Protein AF-A0A925Z1M7-F1 (afdb_monomer)

Foldseek 3Di:
DVVLLLVLVCVVPHDVCPVVVVVLLVCLVPDDDDDDDDDPGVLPSSVLCSQLVVCVVVVNLVVSLVSLCSDDDSSNVSCVVVSVVSVVVNVVVVVVVVVVVVVVVVVVVVVVVD

Structure (mmCIF, N/CA/C/O backbone):
data_AF-A0A925Z1M7-F1
#
_entry.id   AF-A0A925Z1M7-F1
#
loop_
_atom_site.group_PDB
_atom_site.id
_atom_site.type_symbol
_atom_site.label_atom_id
_atom_site.label_alt_id
_atom_site.label_comp_id
_atom_site.label_asym_id
_atom_site.label_entity_id
_atom_site.label_seq_id
_atom_site.pdbx_PDB_ins_code
_atom_site.Cartn_x
_atom_site.Cartn_y
_atom_site.Cartn_z
_atom_site.occupancy
_atom_site.B_iso_or_equiv
_atom_site.auth_seq_id
_atom_site.auth_comp_id
_atom_site.auth_asym_id
_atom_site.auth_atom_id
_atom_site.pdbx_PDB_model_num
ATOM 1 N N . PHE A 1 1 ? -2.030 7.999 -6.408 1.00 74.50 1 PHE A N 1
ATOM 2 C CA . PHE A 1 1 ? -1.200 6.779 -6.489 1.00 74.50 1 PHE A CA 1
ATOM 3 C C . PHE A 1 1 ? -0.777 6.452 -7.925 1.00 74.50 1 PHE A C 1
ATOM 5 O O . PHE A 1 1 ? 0.408 6.511 -8.216 1.00 74.50 1 PHE A O 1
ATOM 12 N N . THR A 1 2 ? -1.704 6.208 -8.860 1.00 79.00 2 THR A N 1
ATOM 13 C CA . THR A 1 2 ? -1.401 5.775 -10.245 1.00 79.00 2 THR A CA 1
ATOM 14 C C . THR A 1 2 ? -0.387 6.637 -11.024 1.00 79.00 2 THR A C 1
ATOM 16 O O . THR A 1 2 ? 0.454 6.061 -11.712 1.00 79.00 2 THR A O 1
ATOM 19 N N . PRO A 1 3 ? -0.380 7.985 -10.929 1.00 82.44 3 PRO A N 1
ATOM 20 C CA . PRO A 1 3 ? 0.649 8.789 -11.597 1.00 82.44 3 PRO A CA 1
ATOM 21 C C . PRO A 1 3 ? 2.068 8.531 -11.065 1.00 82.44 3 PRO A C 1
ATOM 23 O O . PRO A 1 3 ? 3.005 8.470 -11.851 1.00 82.44 3 PRO A O 1
ATOM 26 N N . LEU A 1 4 ? 2.222 8.312 -9.752 1.00 82.50 4 LEU A N 1
ATOM 27 C CA . LEU A 1 4 ? 3.517 8.017 -9.123 1.00 82.50 4 LEU A CA 1
ATOM 28 C C . LEU A 1 4 ? 4.053 6.651 -9.555 1.00 82.50 4 LEU A C 1
ATOM 30 O O . LEU A 1 4 ? 5.229 6.531 -9.881 1.00 82.50 4 LEU A O 1
ATOM 34 N N . VAL A 1 5 ? 3.175 5.649 -9.635 1.00 81.00 5 VAL A N 1
ATOM 35 C CA . VAL A 1 5 ? 3.506 4.300 -10.124 1.00 81.00 5 VAL A CA 1
ATOM 36 C C . VAL A 1 5 ? 4.063 4.346 -11.546 1.00 81.00 5 VAL A C 1
ATOM 38 O O . VAL A 1 5 ? 5.101 3.755 -11.827 1.00 81.00 5 VAL A O 1
ATOM 41 N N . LYS A 1 6 ? 3.415 5.099 -12.443 1.00 81.50 6 LYS A N 1
ATOM 42 C CA . LYS A 1 6 ? 3.893 5.264 -13.825 1.00 81.50 6 LYS A CA 1
ATOM 43 C C . LYS A 1 6 ? 5.276 5.914 -13.878 1.00 81.50 6 LYS A C 1
ATOM 45 O O . LYS A 1 6 ? 6.118 5.485 -14.663 1.00 81.50 6 LYS A O 1
ATOM 50 N N . THR A 1 7 ? 5.521 6.921 -13.040 1.00 82.56 7 THR A N 1
ATOM 51 C CA . THR A 1 7 ? 6.833 7.576 -12.934 1.00 82.56 7 THR A CA 1
ATOM 52 C C . THR A 1 7 ? 7.903 6.617 -12.414 1.00 82.56 7 THR A C 1
ATOM 54 O O . THR A 1 7 ? 8.995 6.582 -12.975 1.00 82.56 7 THR A O 1
ATOM 57 N N . ALA A 1 8 ? 7.582 5.811 -11.398 1.00 80.56 8 ALA A N 1
ATOM 58 C CA . ALA A 1 8 ? 8.482 4.808 -10.835 1.00 80.56 8 ALA A CA 1
ATOM 59 C C . ALA A 1 8 ? 8.904 3.764 -11.879 1.00 80.56 8 ALA A C 1
ATOM 61 O O . ALA A 1 8 ? 10.095 3.566 -12.098 1.00 80.56 8 ALA A O 1
ATOM 62 N N . LEU A 1 9 ? 7.937 3.180 -12.594 1.00 79.75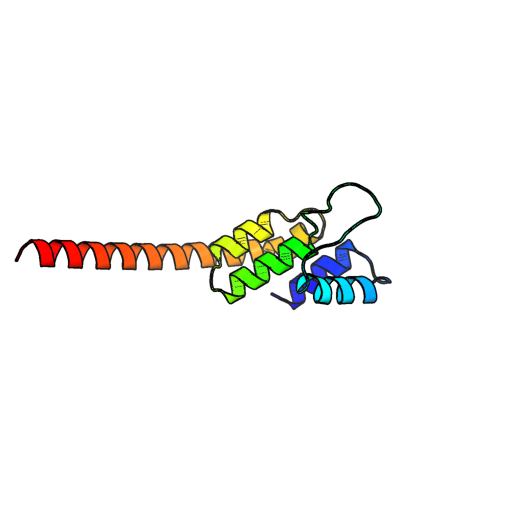 9 LEU A N 1
ATOM 63 C CA . LEU A 1 9 ? 8.210 2.171 -13.621 1.00 79.75 9 LEU A CA 1
ATOM 64 C C . LEU A 1 9 ? 8.998 2.746 -14.803 1.00 79.75 9 LEU A C 1
ATOM 66 O O . LEU A 1 9 ? 9.932 2.119 -15.292 1.00 79.75 9 LEU A O 1
ATOM 70 N N . ARG A 1 10 ? 8.684 3.966 -15.250 1.00 78.75 10 ARG A N 1
ATOM 71 C CA . ARG A 1 10 ? 9.432 4.605 -16.342 1.00 78.75 10 ARG A CA 1
ATOM 72 C C . ARG A 1 10 ? 10.892 4.873 -15.977 1.00 78.75 10 ARG A C 1
ATOM 74 O O . ARG A 1 10 ? 11.765 4.745 -16.830 1.00 78.75 10 ARG A O 1
ATOM 81 N N . ALA A 1 11 ? 11.151 5.277 -14.736 1.00 77.06 11 ALA A N 1
ATOM 82 C CA . ALA A 1 11 ? 12.508 5.529 -14.266 1.00 77.06 11 ALA A CA 1
ATOM 83 C C . ALA A 1 11 ? 13.343 4.240 -14.164 1.00 77.06 11 ALA A C 1
ATOM 85 O O . ALA A 1 11 ? 14.564 4.304 -14.252 1.00 77.06 11 ALA A O 1
ATOM 86 N N . GLU A 1 12 ? 12.689 3.091 -13.998 1.00 71.38 12 GLU A N 1
ATOM 87 C CA . GLU A 1 12 ? 13.325 1.777 -13.893 1.00 71.38 12 GLU A CA 1
ATOM 88 C 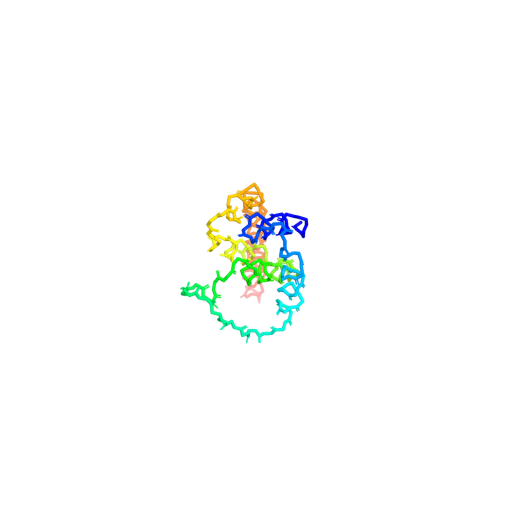C . GLU A 1 12 ? 13.564 1.114 -15.261 1.00 71.38 12 GLU A C 1
ATOM 90 O O . GLU A 1 12 ? 14.620 0.521 -15.462 1.00 71.38 12 GLU A O 1
ATOM 95 N N . TYR A 1 13 ? 12.629 1.253 -16.211 1.00 69.81 13 TYR A N 1
ATOM 96 C CA . TYR A 1 13 ? 12.679 0.555 -17.508 1.00 69.81 13 TYR A CA 1
ATOM 97 C C . TYR A 1 13 ? 13.095 1.425 -18.717 1.00 69.81 13 TYR A C 1
ATOM 99 O O . TYR A 1 13 ? 13.353 0.890 -19.788 1.00 69.81 13 TYR A O 1
ATOM 107 N N . GLY A 1 14 ? 13.233 2.750 -18.575 1.00 58.12 14 GLY A N 1
ATOM 108 C CA . GLY A 1 14 ? 13.727 3.631 -19.647 1.00 58.12 14 GLY A CA 1
ATOM 109 C C . GLY A 1 14 ? 12.668 4.083 -20.673 1.00 58.12 14 GLY A C 1
ATOM 110 O O . GLY A 1 14 ? 11.555 3.569 -20.737 1.00 58.12 14 GLY A O 1
ATOM 111 N N . LYS A 1 15 ? 13.000 5.125 -21.455 1.00 49.38 15 LYS A N 1
ATOM 112 C CA . LYS A 1 15 ? 12.072 5.886 -22.326 1.00 49.38 15 LYS A CA 1
ATOM 113 C C . LYS A 1 15 ? 11.524 5.120 -23.548 1.00 49.38 15 LYS A C 1
ATOM 115 O O . LYS A 1 15 ? 10.444 5.481 -24.004 1.00 49.38 15 LYS A O 1
ATOM 120 N N . ASP A 1 16 ? 12.226 4.104 -24.050 1.00 49.53 16 ASP A N 1
ATOM 121 C CA . ASP A 1 16 ? 11.841 3.370 -25.274 1.00 49.53 16 ASP A CA 1
ATOM 122 C C . ASP A 1 16 ? 10.894 2.183 -25.014 1.00 49.53 16 ASP A C 1
ATOM 124 O O . ASP A 1 16 ? 10.359 1.594 -25.951 1.00 49.53 16 ASP A O 1
ATOM 128 N N . ASP A 1 17 ? 10.622 1.867 -23.743 1.00 54.19 17 ASP A N 1
ATOM 129 C CA . ASP A 1 17 ? 9.866 0.680 -23.326 1.00 54.19 17 ASP A CA 1
ATOM 130 C C . ASP A 1 17 ? 8.441 1.012 -22.832 1.00 54.19 17 ASP A C 1
ATOM 132 O O . ASP A 1 17 ? 7.834 0.290 -22.042 1.00 54.19 17 ASP A O 1
ATOM 136 N N . ASP A 1 18 ? 7.845 2.109 -23.318 1.00 58.06 18 ASP A N 1
ATOM 137 C CA . ASP A 1 18 ? 6.482 2.542 -22.944 1.00 58.06 18 ASP A CA 1
ATOM 138 C C . ASP A 1 18 ? 5.427 1.467 -23.317 1.00 58.06 18 ASP A C 1
ATOM 140 O O . ASP A 1 18 ? 4.427 1.276 -22.613 1.00 58.06 18 ASP A O 1
ATOM 144 N N . SER A 1 19 ? 5.685 0.677 -24.374 1.00 60.81 19 SER A N 1
ATOM 145 C CA . SER A 1 19 ? 4.876 -0.503 -24.717 1.00 60.81 19 SER A CA 1
ATOM 146 C C . SER A 1 19 ? 5.080 -1.664 -23.741 1.00 60.81 19 SER A C 1
ATOM 148 O O . SER A 1 19 ? 4.135 -2.428 -23.538 1.00 60.81 19 SER A O 1
ATOM 150 N N . PHE A 1 20 ? 6.267 -1.828 -23.157 1.00 60.59 20 PHE A N 1
ATOM 151 C CA . PHE A 1 20 ? 6.544 -2.854 -22.154 1.00 60.59 20 PHE A CA 1
ATOM 152 C C . PHE A 1 20 ? 5.931 -2.475 -20.809 1.00 60.59 20 PHE A C 1
ATOM 154 O O . PHE A 1 20 ? 5.233 -3.295 -20.229 1.00 60.59 20 PHE A O 1
ATOM 161 N N . VAL A 1 21 ? 6.051 -1.219 -20.369 1.00 61.44 21 VAL A N 1
ATOM 162 C CA . VAL A 1 21 ? 5.380 -0.705 -19.160 1.00 61.44 21 VAL A CA 1
ATOM 163 C C . VAL A 1 21 ? 3.854 -0.816 -19.283 1.00 61.44 21 VAL A C 1
ATOM 165 O O . VAL A 1 21 ? 3.182 -1.240 -18.342 1.00 61.44 21 VAL A O 1
ATOM 168 N N . SER A 1 22 ? 3.289 -0.500 -20.454 1.00 64.38 22 SER A N 1
ATOM 169 C CA . SER A 1 22 ? 1.844 -0.627 -20.708 1.00 64.38 22 SER A CA 1
ATOM 170 C C . SER A 1 22 ? 1.375 -2.084 -20.778 1.00 64.38 22 SER A C 1
ATOM 172 O O . SER A 1 22 ? 0.300 -2.410 -20.263 1.00 64.38 22 SER A O 1
ATOM 174 N N . ARG A 1 23 ? 2.181 -2.980 -21.369 1.00 65.06 23 ARG A N 1
ATOM 175 C CA . ARG A 1 23 ? 1.911 -4.424 -21.332 1.00 65.06 23 ARG A CA 1
ATOM 176 C C . ARG A 1 23 ? 2.039 -4.957 -19.917 1.00 65.06 23 ARG A C 1
ATOM 178 O O . ARG A 1 23 ? 1.101 -5.584 -19.470 1.00 65.06 23 ARG A O 1
ATOM 185 N N . LEU A 1 24 ? 3.093 -4.631 -19.175 1.00 64.75 24 LEU A N 1
ATOM 186 C CA . LEU A 1 24 ? 3.253 -5.002 -17.769 1.00 64.75 24 LEU A CA 1
ATOM 187 C C . LEU A 1 24 ? 2.098 -4.510 -16.899 1.00 64.75 24 LEU A C 1
ATOM 189 O O . LEU A 1 24 ? 1.692 -5.230 -16.006 1.00 64.75 24 LEU A O 1
ATOM 193 N N . TRP A 1 25 ? 1.540 -3.322 -17.143 1.00 62.09 25 TRP A N 1
ATOM 194 C CA . TRP A 1 25 ? 0.356 -2.849 -16.416 1.00 62.09 25 TRP A CA 1
ATOM 195 C C . TRP A 1 25 ? -0.904 -3.660 -16.743 1.00 62.09 25 TRP A C 1
ATOM 197 O O . TRP A 1 25 ? -1.735 -3.929 -15.876 1.00 62.09 25 TRP A O 1
ATOM 207 N N . THR A 1 26 ? -1.050 -4.047 -18.009 1.00 64.31 26 THR A N 1
ATOM 208 C CA . THR A 1 26 ? -2.146 -4.904 -18.476 1.00 64.31 26 THR A CA 1
ATOM 209 C C . THR A 1 26 ? -1.991 -6.328 -17.940 1.00 64.31 26 THR A C 1
ATOM 211 O O . THR A 1 26 ? -2.945 -6.890 -17.412 1.00 64.31 26 THR A O 1
ATOM 214 N N . GLU A 1 27 ? -0.771 -6.860 -17.976 1.00 58.22 27 GLU A N 1
ATO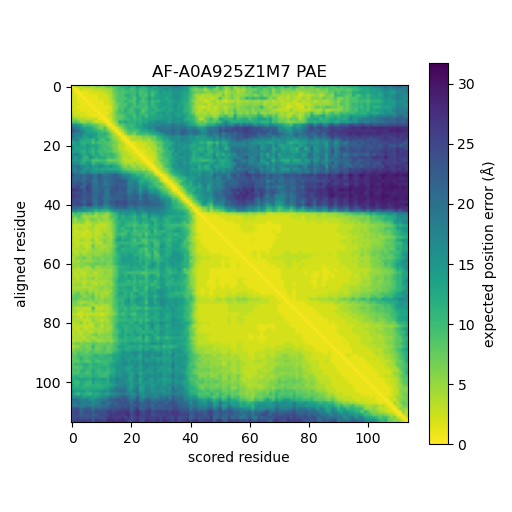M 215 C CA . GLU A 1 27 ? -0.379 -8.161 -17.440 1.00 58.22 27 GLU A CA 1
ATOM 216 C C . GLU A 1 27 ? -0.307 -8.167 -15.912 1.00 58.22 27 GLU A C 1
ATOM 218 O O . GLU A 1 27 ? -0.510 -9.192 -15.297 1.00 58.22 27 GLU A O 1
ATOM 223 N N . ALA A 1 28 ? -0.145 -7.041 -15.223 1.00 59.69 28 ALA A N 1
ATOM 224 C CA . ALA A 1 28 ? -0.288 -7.011 -13.768 1.00 59.69 28 ALA A CA 1
ATOM 225 C C . ALA A 1 28 ? -1.716 -7.389 -13.323 1.00 59.69 28 ALA A C 1
ATOM 227 O O . ALA A 1 28 ? -1.930 -7.789 -12.180 1.00 59.69 28 ALA A O 1
ATOM 228 N N . LYS A 1 29 ? -2.696 -7.301 -14.237 1.00 59.97 29 LYS A N 1
ATOM 229 C CA . LYS A 1 29 ? -4.055 -7.830 -14.054 1.00 59.97 29 LYS A CA 1
ATOM 230 C C . LYS A 1 29 ? -4.189 -9.316 -14.443 1.00 59.97 29 LYS A C 1
ATOM 232 O O . LYS A 1 29 ? -5.233 -9.900 -14.176 1.00 59.97 29 LYS A O 1
ATOM 237 N N . SER A 1 30 ? -3.169 -9.915 -15.061 1.00 50.06 30 SER A N 1
ATOM 238 C CA . SER A 1 30 ? -3.116 -11.275 -15.618 1.00 50.06 30 SER A CA 1
ATOM 239 C C . SER A 1 30 ? -1.903 -12.037 -15.050 1.00 50.06 30 SER A C 1
ATOM 241 O O . SER A 1 30 ? -0.745 -11.794 -15.364 1.00 50.06 30 SER A O 1
ATOM 243 N N . VAL A 1 31 ? -2.166 -12.964 -14.132 1.00 53.41 31 VAL A N 1
ATOM 244 C CA . VAL A 1 31 ? -1.155 -13.665 -13.322 1.00 53.41 31 VAL A CA 1
ATOM 245 C C . VAL A 1 31 ? -0.018 -14.303 -14.159 1.00 53.41 31 VAL A C 1
ATOM 247 O O . VAL A 1 31 ? -0.206 -15.321 -14.812 1.00 53.41 31 VAL A O 1
ATOM 250 N N . VAL A 1 32 ? 1.178 -13.706 -14.028 1.00 52.28 32 VAL A N 1
ATOM 251 C CA . VAL A 1 32 ? 2.559 -14.248 -14.087 1.00 52.28 32 VAL A CA 1
ATOM 252 C C . VAL A 1 32 ? 2.979 -15.101 -15.302 1.00 52.28 32 VAL A C 1
ATOM 254 O O . VAL A 1 32 ? 2.698 -16.295 -15.377 1.00 52.28 32 VAL A O 1
ATOM 257 N N . ARG A 1 33 ? 3.903 -14.557 -16.115 1.00 44.59 33 ARG A N 1
ATOM 258 C CA . ARG A 1 33 ? 5.056 -15.304 -16.670 1.00 44.59 33 ARG A CA 1
ATOM 259 C C . ARG A 1 33 ? 6.197 -14.363 -17.067 1.00 44.59 33 ARG A C 1
ATOM 261 O O . ARG A 1 33 ? 6.001 -13.440 -17.846 1.00 44.59 33 ARG A O 1
ATOM 268 N N . ILE A 1 34 ? 7.397 -14.614 -16.544 1.00 54.50 34 ILE A N 1
ATOM 269 C CA . ILE A 1 34 ? 8.620 -13.833 -16.799 1.00 54.50 34 ILE A CA 1
ATOM 270 C C . ILE A 1 34 ? 9.753 -14.773 -17.234 1.00 54.50 34 ILE A C 1
ATOM 272 O O . ILE A 1 34 ? 9.834 -15.896 -16.728 1.00 54.50 34 ILE A O 1
ATOM 276 N N . ARG A 1 35 ? 10.626 -14.267 -18.126 1.00 41.66 35 ARG A N 1
ATOM 277 C CA . ARG A 1 35 ? 12.119 -14.344 -18.190 1.00 41.66 35 ARG A CA 1
ATOM 278 C C . ARG A 1 35 ? 12.537 -14.126 -19.656 1.00 41.66 35 ARG A C 1
ATOM 280 O O . ARG A 1 35 ? 11.875 -14.705 -20.514 1.00 41.66 35 ARG A O 1
ATOM 287 N N . PRO A 1 36 ? 13.567 -13.315 -19.981 1.00 44.69 36 PRO A N 1
ATOM 288 C CA . PRO A 1 36 ? 14.974 -13.599 -19.638 1.00 44.69 36 PRO A CA 1
ATOM 289 C C . PRO A 1 36 ? 15.785 -12.300 -19.405 1.00 44.69 36 PRO A C 1
ATOM 291 O O . PRO A 1 36 ? 15.933 -11.487 -20.300 1.00 44.69 36 PRO A O 1
ATOM 294 N N . THR A 1 37 ? 16.256 -11.977 -18.208 1.00 43.22 37 THR A N 1
ATOM 295 C CA . THR A 1 37 ? 17.605 -12.339 -17.745 1.00 43.22 37 THR A CA 1
ATOM 296 C C . THR A 1 37 ? 17.740 -11.900 -16.283 1.00 43.22 37 THR A C 1
ATOM 298 O O . THR A 1 37 ? 17.517 -10.732 -15.984 1.00 43.22 37 THR A O 1
ATOM 301 N N . GLY A 1 38 ? 18.147 -12.809 -15.393 1.00 37.94 38 GLY A N 1
ATOM 302 C CA . GLY A 1 38 ? 18.745 -12.443 -14.101 1.00 37.94 38 GLY A CA 1
ATOM 303 C C . GLY A 1 38 ? 17.790 -12.106 -12.946 1.00 37.94 38 GLY A C 1
ATOM 304 O O . GLY A 1 38 ? 17.731 -10.978 -12.487 1.00 37.94 38 GLY A O 1
ATOM 305 N N . ASP A 1 39 ? 17.096 -13.122 -12.438 1.00 40.69 39 ASP A N 1
ATOM 306 C CA . ASP A 1 39 ? 16.983 -13.389 -10.990 1.00 40.69 39 ASP A CA 1
ATOM 307 C C . ASP A 1 39 ? 16.177 -12.494 -10.012 1.00 40.69 39 ASP A C 1
ATOM 309 O O . ASP A 1 39 ? 16.345 -12.636 -8.807 1.00 40.69 39 ASP A O 1
ATOM 313 N N . VAL A 1 40 ? 15.214 -11.661 -10.440 1.00 43.97 40 VAL A N 1
ATOM 314 C CA . VAL A 1 40 ? 14.312 -10.958 -9.471 1.00 43.97 40 VAL A CA 1
ATOM 315 C C . VAL A 1 40 ? 12.824 -11.072 -9.825 1.00 43.97 40 VAL A C 1
ATOM 317 O O . VAL A 1 40 ? 12.018 -10.156 -9.705 1.00 43.97 40 VAL A O 1
ATOM 320 N N . SER A 1 41 ? 12.446 -12.235 -10.340 1.00 46.84 41 SER A N 1
ATOM 321 C CA . SER A 1 41 ? 11.243 -12.410 -11.154 1.00 46.84 41 SER A CA 1
ATOM 322 C C . SER A 1 41 ? 9.945 -12.742 -10.385 1.00 46.84 41 SER A C 1
ATOM 324 O O . SER A 1 41 ? 8.930 -13.019 -11.018 1.00 46.84 41 SER A O 1
ATOM 326 N N . GLY A 1 42 ? 9.940 -12.734 -9.051 1.00 52.19 42 GLY A N 1
ATOM 327 C CA . GLY A 1 42 ? 8.705 -12.770 -8.238 1.00 52.19 42 GLY A CA 1
ATOM 328 C C . GLY A 1 42 ? 8.334 -11.412 -7.623 1.00 52.19 42 GLY A C 1
ATOM 329 O O . GLY A 1 42 ? 7.169 -11.161 -7.313 1.00 52.19 42 GLY A O 1
ATOM 330 N N . ASP A 1 43 ? 9.326 -10.524 -7.541 1.00 61.03 43 ASP A N 1
ATOM 331 C CA . ASP A 1 43 ? 9.329 -9.253 -6.811 1.00 61.03 43 ASP A CA 1
ATOM 332 C C . ASP A 1 43 ? 9.618 -8.079 -7.754 1.00 61.03 43 ASP A C 1
ATOM 334 O O . ASP A 1 43 ? 10.304 -7.123 -7.393 1.00 61.03 43 ASP A O 1
ATOM 338 N N . THR A 1 44 ? 9.147 -8.145 -9.005 1.00 76.31 44 THR A N 1
ATOM 339 C CA . THR A 1 44 ? 9.306 -6.991 -9.895 1.00 76.31 44 THR A CA 1
ATOM 340 C C . THR A 1 44 ? 8.563 -5.800 -9.300 1.00 76.31 44 THR A C 1
ATOM 342 O O . THR A 1 44 ? 7.467 -5.947 -8.748 1.00 76.31 44 THR A O 1
ATOM 345 N N . SER A 1 45 ? 9.126 -4.602 -9.449 1.00 82.75 45 SER A N 1
ATOM 346 C CA . SER A 1 45 ? 8.508 -3.375 -8.943 1.00 82.75 45 SER A CA 1
ATOM 347 C C . SER A 1 45 ? 7.072 -3.209 -9.452 1.00 82.75 45 SER A C 1
ATOM 349 O O . SER A 1 45 ? 6.190 -2.796 -8.706 1.00 82.75 45 SER A O 1
ATOM 351 N N . ALA A 1 46 ? 6.790 -3.631 -10.689 1.00 80.00 46 ALA A N 1
ATOM 352 C CA . ALA A 1 46 ? 5.437 -3.653 -11.244 1.00 80.00 46 ALA A CA 1
ATOM 353 C C . ALA A 1 46 ? 4.479 -4.583 -10.479 1.00 80.00 46 ALA A C 1
ATOM 355 O O . ALA A 1 46 ? 3.359 -4.178 -10.168 1.00 80.00 46 ALA A O 1
ATOM 356 N N . ALA A 1 47 ? 4.906 -5.808 -10.154 1.00 82.62 47 ALA A N 1
ATOM 357 C CA . ALA A 1 47 ? 4.084 -6.760 -9.410 1.00 82.62 47 ALA A CA 1
ATOM 358 C C . ALA A 1 47 ? 3.801 -6.267 -7.984 1.00 82.62 47 ALA A C 1
ATOM 360 O O . ALA A 1 47 ? 2.661 -6.336 -7.523 1.00 82.62 47 ALA A O 1
ATOM 361 N N . ILE A 1 48 ? 4.815 -5.708 -7.318 1.00 86.62 48 ILE A N 1
ATOM 362 C CA . ILE A 1 48 ? 4.684 -5.112 -5.984 1.00 86.62 48 ILE A CA 1
ATOM 363 C C . ILE A 1 48 ? 3.682 -3.948 -6.008 1.00 86.62 48 ILE A C 1
ATOM 365 O O . ILE A 1 48 ? 2.745 -3.909 -5.211 1.00 86.62 48 ILE A O 1
ATOM 369 N N . LEU A 1 49 ? 3.818 -3.026 -6.968 1.00 87.88 49 LEU A N 1
ATOM 370 C CA . LEU A 1 49 ? 2.925 -1.870 -7.102 1.00 87.88 49 LEU A CA 1
ATOM 371 C C . LEU A 1 49 ? 1.484 -2.271 -7.435 1.00 87.88 49 LEU A C 1
ATOM 373 O O . LEU A 1 49 ? 0.547 -1.624 -6.969 1.00 87.88 49 LEU A O 1
ATOM 377 N N . ALA A 1 50 ? 1.292 -3.344 -8.203 1.00 86.81 50 ALA A N 1
ATOM 378 C CA . ALA A 1 50 ? -0.031 -3.873 -8.509 1.00 86.81 50 ALA A CA 1
ATOM 379 C C . ALA A 1 50 ? -0.709 -4.499 -7.282 1.00 86.81 50 ALA A C 1
ATOM 381 O O . ALA A 1 50 ? -1.892 -4.249 -7.036 1.00 86.81 50 ALA A O 1
ATOM 382 N N . ARG A 1 51 ? 0.032 -5.269 -6.469 1.00 88.25 51 ARG A N 1
ATOM 383 C CA . ARG A 1 51 ? -0.487 -5.784 -5.192 1.00 88.25 51 ARG A CA 1
ATOM 384 C C . ARG A 1 51 ? -0.819 -4.641 -4.240 1.00 88.25 51 ARG A C 1
ATOM 386 O O . ARG A 1 51 ? -1.925 -4.624 -3.704 1.00 88.25 51 ARG A O 1
ATOM 393 N N . ALA A 1 52 ? 0.064 -3.649 -4.117 1.00 90.69 52 ALA A N 1
ATOM 394 C CA . ALA A 1 52 ? -0.197 -2.449 -3.328 1.00 90.69 52 ALA A CA 1
ATOM 395 C C . ALA A 1 52 ? -1.473 -1.724 -3.797 1.00 90.69 52 ALA A C 1
ATOM 397 O O . ALA A 1 52 ? -2.319 -1.382 -2.976 1.00 90.69 52 ALA A O 1
ATOM 398 N N . GLU A 1 53 ? -1.683 -1.556 -5.109 1.00 89.31 53 GLU A N 1
ATOM 399 C CA . GLU A 1 53 ? -2.911 -0.946 -5.634 1.00 89.31 53 GLU A CA 1
ATOM 400 C C . GLU A 1 53 ? -4.165 -1.754 -5.271 1.00 89.31 53 GLU A C 1
ATOM 402 O O . GLU A 1 53 ? -5.176 -1.176 -4.867 1.00 89.31 53 GLU A O 1
ATOM 407 N N . ASN A 1 54 ? -4.113 -3.082 -5.381 1.00 91.00 54 ASN A N 1
ATOM 408 C CA . ASN A 1 54 ? -5.236 -3.939 -5.006 1.00 91.00 54 ASN A CA 1
ATOM 409 C C . ASN A 1 54 ? -5.569 -3.823 -3.510 1.00 91.00 54 ASN A C 1
ATOM 411 O O . ASN A 1 54 ? -6.746 -3.742 -3.162 1.00 91.00 54 ASN A O 1
ATOM 415 N N . ARG A 1 55 ? -4.557 -3.740 -2.636 1.00 91.25 55 ARG A N 1
ATOM 416 C CA . ARG A 1 55 ? -4.746 -3.499 -1.195 1.00 91.25 55 ARG A CA 1
ATOM 417 C C . ARG A 1 55 ? -5.363 -2.128 -0.920 1.00 91.25 55 ARG A C 1
ATOM 419 O O . ARG A 1 55 ? -6.348 -2.042 -0.193 1.00 91.25 55 ARG A O 1
ATOM 426 N N . LEU A 1 56 ? -4.894 -1.079 -1.601 1.00 90.94 56 LEU A N 1
ATOM 427 C CA . LEU A 1 56 ? -5.500 0.256 -1.508 1.00 90.94 56 LEU A CA 1
ATOM 428 C C . LEU A 1 56 ? -6.971 0.257 -1.943 1.00 90.94 56 LEU A C 1
ATOM 430 O O . LEU A 1 56 ? -7.800 0.900 -1.302 1.00 90.94 56 LEU A O 1
ATOM 434 N N . ARG A 1 57 ? -7.325 -0.475 -3.008 1.00 89.62 57 ARG A N 1
ATOM 435 C CA . ARG A 1 57 ? -8.728 -0.620 -3.443 1.00 89.62 57 ARG A CA 1
ATOM 436 C C . ARG A 1 57 ? -9.582 -1.353 -2.411 1.00 89.62 57 ARG A C 1
ATOM 438 O O . ARG A 1 57 ? -10.748 -1.008 -2.252 1.00 89.62 57 ARG A O 1
ATOM 445 N N . ALA A 1 58 ? -8.998 -2.311 -1.696 1.00 91.75 58 ALA A N 1
ATOM 446 C CA . ALA A 1 58 ? -9.634 -2.997 -0.575 1.00 91.75 58 ALA A CA 1
ATOM 447 C C . ALA A 1 58 ? -9.689 -2.152 0.715 1.00 91.75 58 ALA A C 1
ATOM 449 O O . ALA A 1 58 ? -10.162 -2.650 1.729 1.00 91.75 58 ALA A O 1
ATOM 450 N N . ARG A 1 59 ? -9.231 -0.887 0.681 1.00 90.50 59 ARG A N 1
ATOM 451 C CA . ARG A 1 59 ? -9.062 0.002 1.848 1.00 90.50 59 ARG A CA 1
ATOM 452 C C . ARG A 1 59 ? -8.102 -0.534 2.915 1.00 90.50 59 ARG A C 1
ATOM 454 O O . ARG A 1 59 ? -8.074 -0.026 4.025 1.00 90.50 59 ARG A O 1
ATOM 461 N N . ASP A 1 60 ? -7.269 -1.500 2.554 1.00 92.31 60 ASP A N 1
ATOM 462 C CA . ASP A 1 60 ? -6.245 -2.068 3.421 1.00 92.31 60 ASP A CA 1
ATOM 463 C C . ASP A 1 60 ? -4.928 -1.309 3.201 1.00 92.31 60 ASP A C 1
ATOM 465 O O . ASP A 1 60 ? -4.049 -1.718 2.434 1.00 92.31 60 ASP A O 1
ATOM 469 N N . ILE A 1 61 ? -4.830 -0.123 3.811 1.00 93.06 61 ILE A N 1
ATOM 470 C CA . ILE A 1 61 ? -3.658 0.754 3.661 1.00 93.06 61 ILE A CA 1
ATOM 471 C C . ILE A 1 61 ? -2.422 0.114 4.302 1.00 93.06 61 ILE A C 1
ATOM 473 O O . ILE A 1 61 ? -1.330 0.222 3.746 1.00 93.06 61 ILE A O 1
ATOM 477 N N . SER A 1 62 ? -2.590 -0.603 5.416 1.00 93.38 62 SER A N 1
ATOM 478 C CA . SER A 1 62 ? -1.495 -1.296 6.102 1.00 93.38 62 SER A CA 1
ATOM 479 C C . SER A 1 62 ? -0.836 -2.343 5.198 1.00 93.38 62 SER A C 1
ATOM 481 O O . SER A 1 62 ? 0.378 -2.300 4.975 1.00 93.38 62 SER A O 1
ATOM 483 N N . ALA A 1 63 ? -1.624 -3.216 4.561 1.00 92.25 63 ALA A N 1
ATOM 484 C CA . ALA A 1 63 ? -1.073 -4.192 3.627 1.00 92.25 63 ALA A CA 1
ATOM 485 C C . ALA A 1 63 ? -0.497 -3.537 2.363 1.00 92.25 63 ALA A C 1
ATOM 487 O O . ALA A 1 63 ? 0.489 -4.028 1.815 1.00 92.25 63 ALA A O 1
ATOM 488 N N . ALA A 1 64 ? -1.070 -2.424 1.891 1.00 93.38 64 ALA A N 1
ATOM 489 C CA . ALA A 1 64 ? -0.513 -1.688 0.757 1.00 93.38 64 ALA A CA 1
ATOM 490 C C . ALA A 1 64 ? 0.877 -1.105 1.056 1.00 93.38 64 ALA A C 1
ATOM 492 O O . ALA A 1 64 ? 1.757 -1.142 0.193 1.00 93.38 64 ALA A O 1
ATOM 493 N N . VAL A 1 65 ? 1.070 -0.575 2.269 1.00 95.12 65 VAL A N 1
ATOM 494 C CA . VAL A 1 65 ? 2.375 -0.107 2.755 1.00 95.12 65 VAL A CA 1
ATOM 495 C C . VAL A 1 65 ? 3.355 -1.274 2.806 1.00 95.12 65 VAL A C 1
ATOM 497 O O . VAL A 1 65 ? 4.433 -1.158 2.230 1.00 95.12 65 VAL A O 1
ATOM 500 N N . GLY A 1 66 ? 2.959 -2.404 3.400 1.00 94.38 66 GLY A N 1
ATOM 501 C CA . GLY A 1 66 ? 3.819 -3.585 3.509 1.00 94.38 66 GLY A CA 1
ATOM 502 C C . GLY A 1 66 ? 4.307 -4.109 2.155 1.00 94.38 66 GLY A C 1
ATOM 503 O O . GLY A 1 66 ? 5.481 -4.432 2.009 1.00 94.38 66 GLY A O 1
ATOM 504 N N . GLU A 1 67 ? 3.447 -4.122 1.131 1.00 91.94 67 GLU A N 1
ATOM 505 C CA . GLU A 1 67 ? 3.864 -4.460 -0.236 1.00 91.94 67 GLU A CA 1
ATOM 506 C C . GLU A 1 67 ? 4.887 -3.448 -0.764 1.00 91.94 67 GLU A C 1
ATOM 508 O O . GLU A 1 67 ? 5.979 -3.823 -1.186 1.00 91.94 67 GLU A O 1
ATOM 513 N N . ALA A 1 68 ? 4.575 -2.153 -0.716 1.00 91.31 68 ALA A N 1
ATOM 514 C CA . ALA A 1 68 ? 5.424 -1.122 -1.303 1.00 91.31 68 ALA A CA 1
ATOM 515 C C . ALA A 1 68 ? 6.779 -0.934 -0.592 1.00 91.31 68 ALA A C 1
ATOM 517 O O . ALA A 1 68 ? 7.725 -0.456 -1.215 1.00 91.31 68 ALA A O 1
ATOM 518 N N . GLU A 1 69 ? 6.910 -1.339 0.671 1.00 93.44 69 GLU A N 1
ATOM 519 C CA . GLU A 1 69 ? 8.195 -1.382 1.383 1.00 93.44 69 GLU A CA 1
ATOM 520 C C . GLU A 1 69 ? 9.172 -2.414 0.810 1.00 93.44 69 GLU A C 1
ATOM 522 O O . GLU A 1 69 ? 10.383 -2.270 0.975 1.00 93.44 69 GLU A O 1
ATOM 527 N N . THR A 1 70 ? 8.674 -3.429 0.099 1.00 90.75 70 THR A N 1
ATOM 528 C CA . THR A 1 70 ? 9.526 -4.438 -0.550 1.00 90.75 70 THR A CA 1
ATOM 529 C C . THR A 1 70 ? 10.177 -3.936 -1.841 1.00 90.75 70 THR A C 1
ATOM 531 O O . THR A 1 70 ? 11.064 -4.604 -2.381 1.00 90.75 70 THR A O 1
ATOM 534 N N . LEU A 1 71 ? 9.774 -2.754 -2.332 1.00 87.69 71 LEU A N 1
ATOM 535 C CA . LEU A 1 71 ? 10.360 -2.141 -3.521 1.00 87.69 71 LEU A CA 1
ATOM 536 C C . LEU A 1 71 ? 11.850 -1.873 -3.337 1.00 87.69 71 LEU A C 1
ATOM 538 O O . LEU A 1 71 ? 12.323 -1.479 -2.271 1.00 87.69 71 LEU A O 1
ATOM 542 N N . LYS A 1 72 ? 12.588 -2.005 -4.438 1.00 82.75 72 LYS A N 1
ATOM 543 C CA . LYS A 1 72 ? 14.024 -1.723 -4.504 1.00 82.75 72 LYS A CA 1
ATOM 544 C C . LYS A 1 72 ? 14.322 -0.746 -5.640 1.00 82.75 72 LYS A C 1
ATOM 546 O O . LYS A 1 72 ? 13.463 -0.434 -6.463 1.00 82.75 72 LYS A O 1
ATOM 551 N N . GLY A 1 73 ? 15.554 -0.244 -5.670 1.00 82.62 73 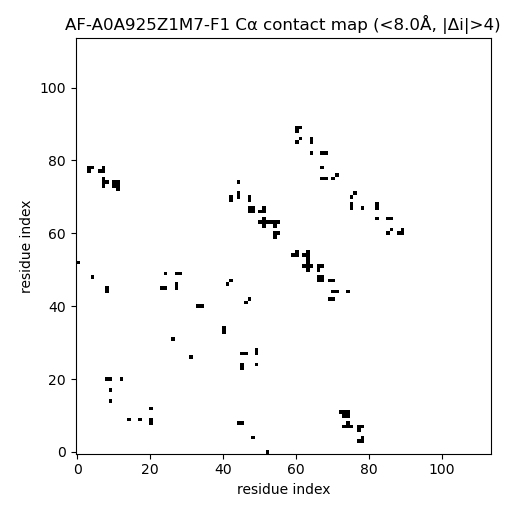GLY A N 1
ATOM 552 C CA . GLY A 1 73 ? 16.037 0.625 -6.743 1.00 82.62 73 GLY A CA 1
ATOM 553 C C . GLY A 1 73 ? 15.285 1.955 -6.846 1.00 82.62 73 GLY A C 1
ATOM 554 O O . GLY A 1 73 ? 14.771 2.490 -5.863 1.00 82.62 73 GLY A O 1
ATOM 555 N N . GLN A 1 74 ? 15.234 2.501 -8.060 1.00 80.25 74 GLN A N 1
ATOM 556 C CA . GLN A 1 74 ? 14.690 3.834 -8.322 1.00 80.25 74 GLN A CA 1
ATOM 557 C C . GLN A 1 74 ? 13.191 3.945 -7.998 1.00 80.25 74 GLN A C 1
ATOM 559 O O . GLN A 1 74 ? 12.732 5.001 -7.556 1.00 80.25 74 GLN A O 1
ATOM 564 N N . ALA A 1 75 ? 12.432 2.856 -8.158 1.00 81.25 75 ALA A N 1
ATOM 565 C CA . ALA A 1 75 ? 11.017 2.810 -7.806 1.00 81.25 75 ALA A CA 1
ATOM 566 C C . ALA A 1 75 ? 10.790 3.045 -6.304 1.00 81.25 75 ALA A C 1
ATOM 568 O O . ALA A 1 75 ? 9.920 3.836 -5.936 1.00 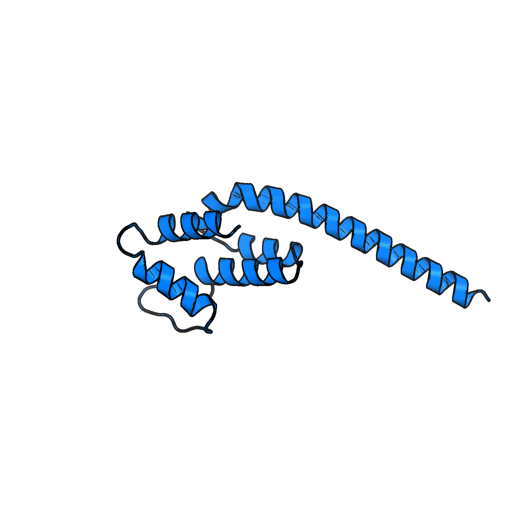81.25 75 ALA A O 1
ATOM 569 N N . ALA A 1 76 ? 11.617 2.437 -5.444 1.00 86.75 76 ALA A N 1
ATOM 570 C CA . ALA A 1 76 ? 11.559 2.646 -3.997 1.00 86.75 76 ALA A CA 1
ATOM 571 C C . ALA A 1 76 ? 11.822 4.110 -3.621 1.00 86.75 76 ALA A C 1
ATOM 573 O O . ALA A 1 76 ? 11.102 4.672 -2.799 1.00 86.75 76 ALA A O 1
ATOM 574 N N . VAL A 1 77 ? 12.815 4.743 -4.259 1.00 87.38 77 VAL A N 1
ATOM 575 C CA . VAL A 1 77 ? 13.170 6.153 -4.024 1.00 87.38 77 VAL A CA 1
ATOM 576 C C . VAL A 1 77 ? 12.017 7.080 -4.407 1.00 87.38 77 VAL A C 1
ATOM 578 O O . VAL A 1 77 ? 11.644 7.955 -3.630 1.00 87.38 77 VAL A O 1
ATOM 581 N N . ILE A 1 78 ? 11.412 6.867 -5.578 1.00 88.44 78 ILE A N 1
ATOM 582 C CA . ILE A 1 78 ? 10.293 7.687 -6.068 1.00 88.44 78 ILE A CA 1
ATOM 583 C C . ILE A 1 78 ? 9.058 7.545 -5.168 1.00 88.44 78 ILE A C 1
ATOM 585 O O . ILE A 1 78 ? 8.320 8.515 -4.990 1.00 88.44 78 ILE A O 1
ATOM 589 N N . LEU A 1 79 ? 8.829 6.364 -4.586 1.00 92.81 79 LEU A N 1
ATOM 590 C CA . LEU A 1 79 ? 7.683 6.125 -3.710 1.00 92.81 79 LEU A CA 1
ATOM 591 C C . LEU A 1 79 ? 7.878 6.575 -2.259 1.00 92.81 79 LEU A C 1
ATOM 593 O O . LEU A 1 79 ? 6.879 6.641 -1.543 1.00 92.81 79 LEU A O 1
ATOM 597 N N . GLN A 1 80 ? 9.091 6.931 -1.823 1.00 92.88 80 GLN A N 1
ATOM 598 C CA . GLN A 1 80 ? 9.359 7.343 -0.434 1.00 92.88 80 GLN A CA 1
ATOM 599 C C . GLN A 1 80 ? 8.386 8.408 0.111 1.00 92.88 80 GLN A C 1
ATOM 601 O O . GLN A 1 80 ? 7.850 8.199 1.201 1.00 92.88 80 GLN A O 1
ATOM 606 N N . PRO A 1 81 ? 8.077 9.508 -0.611 1.00 94.25 81 PRO A N 1
ATOM 607 C CA . PRO A 1 81 ? 7.148 10.517 -0.098 1.00 94.25 81 PRO A CA 1
ATOM 608 C C . PRO A 1 81 ? 5.741 9.960 0.139 1.00 94.25 81 PRO A C 1
ATOM 610 O O . PRO A 1 81 ? 5.108 10.266 1.147 1.00 94.25 81 PRO A O 1
ATOM 613 N N . TRP A 1 82 ? 5.264 9.100 -0.766 1.00 94.88 82 TRP A N 1
ATOM 614 C CA . TRP A 1 82 ? 3.969 8.445 -0.610 1.00 94.88 82 TRP A CA 1
ATOM 615 C C . TRP A 1 82 ? 3.990 7.412 0.523 1.00 94.88 82 TRP A C 1
ATOM 617 O O . TRP A 1 82 ? 3.026 7.342 1.276 1.00 94.88 82 TRP A O 1
ATOM 627 N N . LEU A 1 83 ? 5.079 6.651 0.688 1.00 95.44 83 LEU A N 1
ATOM 628 C CA . LEU A 1 83 ? 5.232 5.697 1.792 1.00 95.44 83 LEU A CA 1
ATOM 629 C C . LEU A 1 83 ? 5.145 6.394 3.154 1.00 95.44 83 LEU A C 1
ATOM 631 O O . LEU A 1 83 ? 4.484 5.884 4.055 1.00 95.44 83 LEU A O 1
ATOM 635 N N . ALA A 1 84 ? 5.765 7.566 3.304 1.00 94.56 84 ALA A N 1
ATOM 636 C CA . ALA A 1 84 ? 5.680 8.349 4.535 1.00 94.56 84 ALA A CA 1
ATOM 637 C C . ALA A 1 84 ? 4.231 8.768 4.849 1.00 94.56 84 ALA A C 1
ATOM 639 O O . ALA A 1 84 ? 3.757 8.588 5.971 1.00 94.56 84 ALA A O 1
ATOM 640 N N . GLU A 1 85 ? 3.503 9.268 3.848 1.00 93.19 85 GLU A N 1
ATOM 641 C CA . GLU A 1 85 ? 2.099 9.659 4.001 1.00 93.19 85 GLU A CA 1
ATOM 642 C C . GLU A 1 85 ? 1.186 8.452 4.277 1.00 93.19 85 GLU A C 1
ATOM 644 O O . GLU A 1 85 ? 0.309 8.506 5.139 1.00 93.19 85 GLU A O 1
ATOM 649 N N . ALA A 1 86 ? 1.400 7.342 3.570 1.00 94.19 86 ALA A N 1
ATOM 650 C CA . ALA A 1 86 ? 0.615 6.123 3.718 1.00 94.19 86 ALA A CA 1
ATOM 651 C C . ALA A 1 86 ? 0.797 5.489 5.104 1.00 94.19 86 ALA A C 1
ATOM 653 O O . ALA A 1 86 ? -0.183 5.049 5.698 1.00 94.19 86 ALA A O 1
ATOM 654 N N . LYS A 1 87 ? 2.014 5.520 5.664 1.00 94.56 87 LYS A N 1
ATOM 655 C CA . LYS A 1 87 ? 2.278 5.096 7.049 1.00 94.56 87 LYS A CA 1
ATOM 656 C C . LYS A 1 87 ? 1.525 5.945 8.064 1.00 94.56 87 LYS A C 1
ATOM 658 O O . LYS A 1 87 ? 0.913 5.398 8.973 1.00 94.56 87 LYS A O 1
ATOM 663 N N . ALA A 1 88 ? 1.521 7.268 7.892 1.00 93.56 88 ALA A N 1
ATOM 664 C CA . ALA A 1 88 ? 0.772 8.156 8.777 1.00 93.56 88 ALA A CA 1
ATOM 665 C C . ALA A 1 88 ? -0.738 7.859 8.742 1.00 93.56 88 ALA A C 1
ATOM 667 O O . ALA A 1 88 ? -1.388 7.848 9.786 1.00 93.56 88 ALA A O 1
ATOM 668 N N . ARG A 1 89 ? -1.283 7.563 7.554 1.00 91.38 89 ARG A N 1
ATOM 669 C CA . ARG A 1 89 ? -2.687 7.151 7.387 1.00 91.38 89 ARG A CA 1
ATOM 670 C C . ARG A 1 89 ? -2.970 5.799 8.048 1.00 91.38 89 ARG A C 1
ATOM 672 O O . ARG A 1 89 ? -3.930 5.706 8.800 1.00 91.38 89 ARG A O 1
ATOM 679 N N . ALA A 1 90 ? -2.105 4.805 7.845 1.00 92.00 90 ALA A N 1
ATOM 680 C CA . ALA A 1 90 ? -2.256 3.478 8.442 1.00 92.00 90 ALA A CA 1
ATOM 681 C C . ALA A 1 90 ? -2.286 3.520 9.981 1.00 92.00 90 ALA A C 1
ATOM 683 O O . ALA A 1 90 ? -3.061 2.796 10.598 1.00 92.00 90 ALA A O 1
ATOM 684 N N . THR A 1 91 ? -1.496 4.398 10.609 1.00 89.44 91 THR A N 1
ATOM 685 C CA . THR A 1 91 ? -1.555 4.613 12.065 1.00 89.44 91 THR A CA 1
ATOM 686 C C . THR A 1 91 ? -2.911 5.164 12.514 1.00 89.44 91 THR A C 1
ATOM 688 O O . THR A 1 91 ? -3.409 4.778 13.568 1.00 89.44 91 THR A O 1
ATOM 691 N N . GLY A 1 92 ? -3.513 6.060 11.726 1.00 89.56 92 GLY A N 1
ATOM 692 C CA . GLY A 1 92 ? -4.850 6.588 12.000 1.00 89.56 92 GLY A CA 1
ATOM 693 C C . GLY A 1 92 ? -5.928 5.507 11.922 1.00 89.56 92 GLY A C 1
ATOM 694 O O . GLY A 1 92 ? -6.747 5.407 12.832 1.00 89.56 92 GLY A O 1
ATOM 695 N N . ASP A 1 93 ? -5.884 4.671 10.884 1.00 88.94 93 ASP A N 1
ATOM 696 C CA . ASP A 1 93 ? -6.825 3.557 10.710 1.00 88.94 93 ASP A CA 1
ATOM 697 C C . ASP A 1 93 ? -6.698 2.539 11.858 1.00 88.94 93 ASP A C 1
ATOM 699 O O . ASP A 1 93 ? -7.695 2.173 12.473 1.00 88.94 93 ASP A O 1
ATOM 703 N N . ALA A 1 94 ? -5.469 2.183 12.247 1.00 87.12 94 ALA A N 1
ATOM 704 C CA . ALA A 1 94 ? -5.229 1.275 13.370 1.00 87.12 94 ALA A CA 1
ATOM 705 C C . ALA A 1 94 ? -5.786 1.806 14.707 1.00 87.12 94 ALA A C 1
ATOM 707 O O . ALA A 1 94 ? -6.262 1.030 15.535 1.00 87.12 94 ALA A O 1
ATOM 708 N N . ALA A 1 95 ? -5.753 3.126 14.925 1.00 90.75 95 ALA A N 1
ATOM 709 C CA . ALA A 1 95 ? -6.338 3.733 16.118 1.00 90.75 95 ALA A CA 1
ATOM 710 C C . ALA A 1 95 ? -7.875 3.638 16.127 1.00 90.75 95 ALA A C 1
ATOM 712 O O . ALA A 1 95 ? -8.471 3.456 17.189 1.00 90.75 95 ALA A O 1
ATOM 713 N N . LEU A 1 96 ? -8.521 3.744 14.960 1.00 90.12 96 LEU A N 1
ATOM 714 C CA . LEU A 1 96 ? -9.968 3.554 14.832 1.00 90.12 96 LEU A CA 1
ATOM 715 C C . LEU A 1 96 ? -10.359 2.098 15.105 1.00 90.12 96 LEU A C 1
ATOM 717 O O . LEU A 1 96 ? -11.278 1.865 15.891 1.00 90.12 96 LEU A O 1
ATOM 721 N N . ASP A 1 97 ? -9.614 1.142 14.547 1.00 89.75 97 ASP A N 1
ATOM 722 C CA . ASP A 1 97 ? -9.831 -0.291 14.777 1.00 89.75 97 ASP A CA 1
ATOM 723 C C . ASP A 1 97 ? -9.694 -0.651 16.268 1.00 89.75 97 ASP A C 1
ATOM 725 O O . ASP A 1 97 ? -10.477 -1.435 16.811 1.00 89.75 97 ASP A O 1
A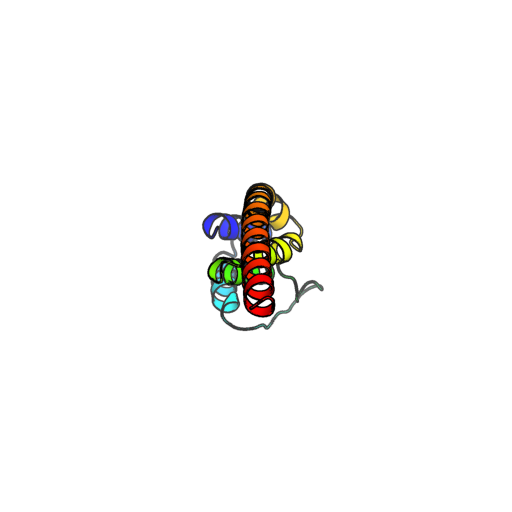TOM 729 N N . GLU A 1 98 ? -8.730 -0.048 16.974 1.00 92.50 98 GLU A N 1
ATOM 730 C CA . GLU A 1 98 ? -8.550 -0.255 18.415 1.00 92.50 98 GLU A CA 1
ATOM 731 C C . GLU A 1 98 ? -9.746 0.268 19.229 1.00 92.50 98 GLU A C 1
ATOM 733 O O . GLU A 1 98 ? -10.196 -0.384 20.178 1.00 92.50 98 GLU A O 1
ATOM 738 N N . ILE A 1 99 ? -10.275 1.441 18.866 1.00 95.81 99 ILE A N 1
ATOM 739 C CA . ILE A 1 99 ? -11.459 2.018 19.512 1.00 95.81 99 ILE A CA 1
ATOM 740 C C . ILE A 1 99 ? -12.680 1.124 19.271 1.00 95.81 99 ILE A C 1
ATOM 742 O O . ILE A 1 99 ? -13.409 0.829 20.220 1.00 95.81 99 ILE A O 1
ATOM 746 N N . GLU A 1 100 ? -12.885 0.651 18.040 1.00 94.25 100 GLU A N 1
ATOM 747 C CA . GLU A 1 100 ? -13.978 -0.265 17.700 1.00 94.25 100 GLU A CA 1
ATOM 748 C C . GLU A 1 100 ? -13.881 -1.572 18.49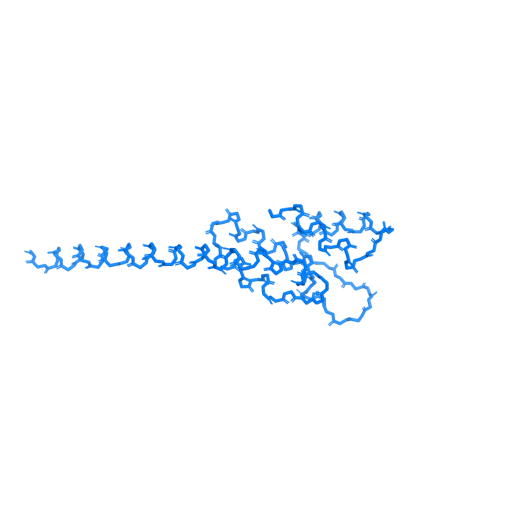5 1.00 94.25 100 GLU A C 1
ATOM 750 O O . GLU A 1 100 ? -14.853 -1.990 19.130 1.00 94.25 100 GLU A O 1
ATOM 755 N N . ALA A 1 101 ? -12.694 -2.181 18.553 1.00 93.69 101 ALA A N 1
ATOM 756 C CA . ALA A 1 101 ? -12.462 -3.403 19.315 1.00 93.69 101 ALA A CA 1
ATOM 757 C C . ALA A 1 101 ? -12.771 -3.224 20.811 1.00 93.69 101 ALA A C 1
ATOM 759 O O . ALA A 1 101 ? -13.392 -4.093 21.430 1.00 93.69 101 ALA A O 1
ATOM 760 N N . LYS A 1 102 ? -12.385 -2.081 21.395 1.00 94.56 102 LYS A N 1
ATOM 761 C CA . LYS A 1 102 ? -12.697 -1.734 22.790 1.00 94.56 102 LYS A CA 1
ATOM 762 C C . LYS A 1 102 ? -14.200 -1.569 23.020 1.00 94.56 102 LYS A C 1
ATOM 764 O O . LYS A 1 102 ? -14.704 -2.095 24.011 1.00 94.56 102 LYS A O 1
ATOM 769 N N . LEU A 1 103 ? -14.913 -0.900 22.112 1.00 95.44 103 LEU A N 1
ATOM 770 C CA . LEU A 1 103 ? -16.373 -0.749 22.180 1.00 95.44 103 LEU A CA 1
ATOM 771 C C . LEU A 1 103 ? -17.094 -2.101 22.084 1.00 95.44 103 LEU A C 1
ATOM 773 O O . LEU A 1 103 ? -18.004 -2.386 22.860 1.00 95.44 103 LEU A O 1
ATOM 777 N N . LEU A 1 104 ? -16.677 -2.970 21.163 1.00 95.75 104 LEU A N 1
ATOM 778 C CA . LEU A 1 104 ? -17.252 -4.312 21.036 1.00 95.75 104 LEU A CA 1
ATOM 779 C C . LEU A 1 104 ? -16.999 -5.156 22.295 1.00 95.75 104 LEU A C 1
ATOM 781 O O . LEU A 1 104 ? -17.884 -5.886 22.749 1.00 95.75 104 LEU A O 1
ATOM 785 N N . ALA A 1 105 ? -15.812 -5.036 22.895 1.00 94.81 105 ALA A N 1
ATOM 786 C CA . ALA A 1 105 ? -15.474 -5.723 24.137 1.00 94.81 105 ALA A CA 1
ATOM 787 C C . ALA A 1 105 ? -16.297 -5.220 25.338 1.00 94.81 105 ALA A C 1
ATOM 789 O O . ALA A 1 105 ? -16.739 -6.039 26.153 1.00 94.81 105 ALA A O 1
ATOM 790 N N . SER A 1 106 ? -16.545 -3.908 25.445 1.00 92.62 106 SER A N 1
ATOM 791 C CA . SER A 1 106 ? -17.364 -3.349 26.529 1.00 92.62 106 SER A CA 1
ATOM 792 C C . SER A 1 106 ? -18.818 -3.810 26.425 1.00 92.62 106 SER A C 1
ATOM 794 O O . SER A 1 106 ? -19.366 -4.291 27.414 1.00 92.62 106 SER A O 1
ATOM 796 N N . LEU A 1 107 ? -19.403 -3.796 25.221 1.00 92.62 107 LEU A N 1
ATOM 797 C CA . LEU A 1 107 ? -20.773 -4.275 24.984 1.00 92.62 107 LEU A CA 1
ATOM 798 C C . LEU A 1 107 ? -20.944 -5.761 25.334 1.00 92.62 107 LEU A C 1
ATOM 800 O O . LEU A 1 107 ? -21.934 -6.156 25.949 1.00 92.62 107 LEU A O 1
ATOM 804 N N . LYS A 1 108 ? -19.962 -6.598 24.980 1.00 92.81 108 LYS A N 1
ATOM 805 C CA . LYS A 1 108 ? -19.974 -8.024 25.334 1.00 92.81 108 LYS A CA 1
ATOM 806 C C . LYS A 1 108 ? -19.907 -8.247 26.848 1.00 92.81 108 LYS A C 1
ATOM 808 O O . LYS A 1 108 ? -20.526 -9.179 27.354 1.00 92.81 108 LYS A O 1
ATOM 813 N N . THR A 1 109 ? -19.147 -7.417 27.558 1.00 87.88 109 THR A N 1
ATOM 814 C CA . THR A 1 109 ? -18.976 -7.521 29.015 1.00 87.88 109 THR A CA 1
ATOM 815 C C . THR A 1 109 ? -20.243 -7.085 29.761 1.00 87.88 109 THR A C 1
ATOM 817 O O . THR A 1 109 ? -20.658 -7.757 30.705 1.00 87.88 109 THR A O 1
ATOM 820 N N . GLU A 1 110 ? -20.909 -6.021 29.303 1.00 78.44 110 GLU A N 1
ATOM 821 C CA . GLU A 1 110 ? -22.195 -5.565 29.850 1.00 78.44 110 GLU A CA 1
ATOM 822 C C . GLU A 1 110 ? -23.318 -6.587 29.630 1.00 78.44 110 GLU A C 1
ATOM 824 O O . GLU A 1 110 ? -24.047 -6.904 30.567 1.00 78.44 110 GLU A O 1
ATOM 829 N N . GLY A 1 111 ? -23.419 -7.173 28.431 1.00 72.44 111 GLY A N 1
ATOM 830 C CA . GLY A 1 111 ? -24.421 -8.205 28.140 1.00 72.44 111 GLY A CA 1
ATOM 831 C C . GLY A 1 111 ? -24.213 -9.529 28.886 1.00 72.44 111 GLY A C 1
ATOM 832 O O . GLY A 1 111 ? -25.158 -10.294 29.023 1.00 72.44 111 GLY A O 1
ATOM 833 N N . ALA A 1 112 ? -23.001 -9.807 29.379 1.00 65.44 112 ALA A N 1
ATOM 834 C CA . ALA A 1 112 ? -22.702 -10.980 30.209 1.00 65.44 112 ALA A CA 1
ATOM 835 C C . ALA A 1 112 ? -22.939 -10.745 31.714 1.00 65.44 112 ALA A C 1
ATOM 837 O O . ALA A 1 112 ? -22.816 -11.680 32.503 1.00 65.44 112 ALA A O 1
ATOM 838 N N . SER A 1 113 ? -23.232 -9.501 32.109 1.00 58.66 113 SER A N 1
ATOM 839 C CA . SER A 1 113 ? -23.470 -9.094 33.502 1.00 58.66 113 SER A CA 1
ATOM 840 C C . SER A 1 113 ? -24.964 -8.901 33.826 1.00 58.66 113 SER A C 1
ATOM 842 O O . SER A 1 113 ? -25.290 -8.445 34.922 1.00 58.66 113 SER A O 1
ATOM 844 N N . GLN A 1 114 ? -25.851 -9.227 32.880 1.00 49.75 114 GLN A N 1
ATOM 845 C CA . GLN A 1 114 ? -27.318 -9.260 32.993 1.00 49.75 114 GLN A CA 1
ATOM 846 C C . GLN A 1 114 ? -27.796 -10.714 32.946 1.00 49.75 114 GLN A C 1
ATOM 848 O O . GLN A 1 114 ? -28.763 -11.033 33.671 1.00 49.75 114 GLN A O 1
#

Radius of gyration: 19.1 Å; Cα contacts (8 Å, |Δi|>4): 77; chains: 1; bounding box: 46×26×59 Å

Solvent-accessible surface area (backbone a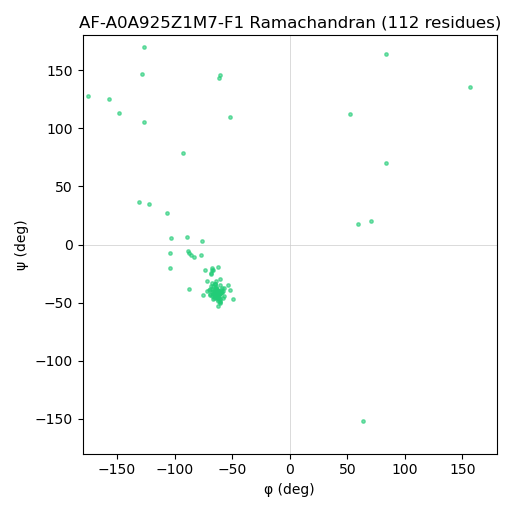toms only — not comparable to full-atom va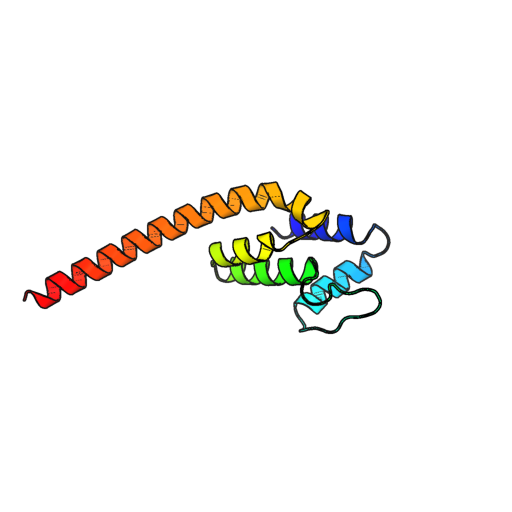lues): 6617 Å² total; per-residue (Å²): 111,72,72,58,53,54,53,21,51,43,72,66,66,42,88,90,36,59,68,53,57,52,44,50,59,58,40,60,77,46,91,82,89,86,85,92,83,85,93,54,83,86,68,37,63,65,53,32,51,43,51,17,49,54,26,47,74,68,68,34,44,56,60,16,48,61,36,50,68,71,41,60,72,63,35,30,63,67,41,44,68,57,51,57,54,46,52,58,49,33,54,54,52,54,53,51,54,52,52,51,54,51,52,55,52,51,54,56,53,55,66,72,73,112

Sequence (114 aa):
FTPLVKTALRAEYGKDDDSFVSRLWTEAKSVVRIRPTGDVSGDTSAAILARAENRLRARDISAAVGEAETLKGQAAVILQPWLAEAKARATGDAALDEIEAKLLASLKTEGASQ

Secondary structure (DSSP, 8-state):
-HHHHHHHHHHHH-TT-HHHHHHHHHHTTS-----SSSS-TTS-HHHHHHHHHHHHHTT-HHHHHHHHHT--HHHHHHHHHHHHHHHHHHHHHHHHHHHHHHHHHHHHHHHT--

pLDDT: mean 78.33, std 16.82, range [37.94, 95.81]

Mean predicted aligned error: 10.52 Å